Protein AF-A0A0M9XPH6-F1 (afdb_monomer_lite)

Secondary structure (DSSP, 8-state):
---------------------------------SS-SSEEEEE-TTS-EEEEETTTTEEEEE-TTS-EEEEEBTTB--PEEPSS-TTEEEEEE-PPP-STT--PPPEEEEEETTEEEEEEEPP--

Structure (mmCIF, N/CA/C/O backbone):
data_AF-A0A0M9XPH6-F1
#
_entry.id   AF-A0A0M9XPH6-F1
#
loop_
_atom_site.group_PDB
_atom_site.id
_atom_site.type_symbol
_atom_site.label_atom_id
_atom_site.label_alt_id
_atom_site.label_comp_id
_atom_site.label_asym_id
_atom_site.label_entity_id
_atom_site.label_seq_id
_atom_site.pdbx_PDB_ins_code
_atom_site.Cartn_x
_atom_site.Cartn_y
_atom_site.Cartn_z
_atom_site.occupancy
_atom_site.B_iso_or_equiv
_atom_site.auth_seq_id
_atom_site.auth_comp_id
_atom_site.auth_asym_id
_atom_site.auth_atom_id
_atom_site.pdbx_PDB_model_num
ATOM 1 N N . MET A 1 1 ? 62.039 30.596 -40.318 1.00 41.78 1 MET A N 1
ATOM 2 C CA . MET A 1 1 ? 62.049 29.489 -39.334 1.00 41.78 1 MET A CA 1
ATOM 3 C C . MET A 1 1 ? 62.183 30.144 -37.964 1.00 41.78 1 MET A C 1
ATOM 5 O O . MET A 1 1 ? 63.255 30.620 -37.649 1.00 41.78 1 MET A O 1
ATOM 9 N N . GLY A 1 2 ? 61.110 30.521 -37.273 1.00 41.25 2 GLY A N 1
ATOM 10 C CA . GLY A 1 2 ? 60.127 29.637 -36.642 1.00 41.25 2 GLY A CA 1
ATOM 11 C C . GLY A 1 2 ? 60.501 29.504 -35.160 1.00 41.25 2 GLY A C 1
ATOM 12 O O . GLY A 1 2 ? 61.100 28.506 -34.783 1.00 41.25 2 GLY A O 1
ATOM 13 N N . ALA A 1 3 ? 60.273 30.568 -34.379 1.00 40.91 3 ALA A N 1
ATOM 14 C CA . ALA A 1 3 ? 60.712 30.715 -32.991 1.00 40.91 3 ALA A CA 1
ATOM 15 C C . ALA A 1 3 ? 59.945 29.782 -32.040 1.00 40.91 3 ALA A C 1
ATOM 17 O O . ALA A 1 3 ? 58.717 29.705 -32.078 1.00 40.91 3 ALA A O 1
ATOM 18 N N . VAL A 1 4 ? 60.686 29.085 -31.180 1.00 47.25 4 VAL A N 1
ATOM 19 C CA . VAL A 1 4 ? 60.165 28.172 -30.159 1.00 47.25 4 VAL A CA 1
ATOM 20 C C . VAL A 1 4 ? 59.662 28.938 -28.930 1.00 47.25 4 VAL A C 1
ATOM 22 O O . VAL A 1 4 ? 60.432 29.544 -28.195 1.00 47.25 4 VAL A O 1
ATOM 25 N N . GLY A 1 5 ? 58.336 28.894 -28.780 1.00 38.25 5 GLY A N 1
ATOM 26 C CA . GLY A 1 5 ? 57.508 28.929 -27.569 1.00 38.25 5 GLY A CA 1
ATOM 27 C C . GLY A 1 5 ? 58.072 29.514 -26.274 1.00 38.25 5 GLY A C 1
ATOM 28 O O . GLY A 1 5 ? 58.738 28.821 -25.511 1.00 38.25 5 GLY A O 1
ATOM 29 N N . ALA A 1 6 ? 57.625 30.726 -25.945 1.00 46.31 6 ALA A N 1
ATOM 30 C CA . ALA A 1 6 ? 57.479 31.169 -24.565 1.00 46.31 6 ALA A CA 1
ATOM 31 C C . ALA A 1 6 ? 56.049 30.855 -24.097 1.00 46.31 6 ALA A C 1
ATOM 33 O O . ALA A 1 6 ? 55.087 31.379 -24.655 1.00 46.31 6 ALA A O 1
ATOM 34 N N . ALA A 1 7 ? 55.902 30.027 -23.065 1.00 44.44 7 ALA A N 1
ATOM 35 C CA . ALA A 1 7 ? 54.664 29.929 -22.299 1.00 44.44 7 ALA A CA 1
ATOM 36 C C . ALA A 1 7 ? 55.026 29.865 -20.812 1.00 44.44 7 ALA A C 1
ATOM 38 O O . ALA A 1 7 ? 55.364 28.812 -20.277 1.00 44.44 7 ALA A O 1
ATOM 39 N N . LEU A 1 8 ? 55.005 31.033 -20.164 1.00 41.94 8 LEU A N 1
ATOM 40 C CA . LEU A 1 8 ? 55.053 31.152 -18.712 1.00 41.94 8 LEU A CA 1
ATOM 41 C C . LEU A 1 8 ? 53.762 30.556 -18.139 1.00 41.94 8 LEU A C 1
ATOM 43 O O . LEU A 1 8 ? 52.687 31.133 -18.296 1.00 41.94 8 LEU A O 1
ATOM 47 N N . THR A 1 9 ? 53.855 29.413 -17.467 1.00 41.66 9 THR A N 1
ATOM 48 C CA . THR A 1 9 ? 52.730 28.843 -16.723 1.00 41.66 9 THR A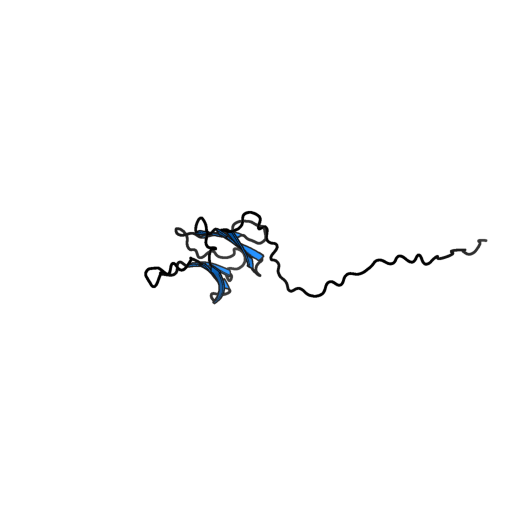 CA 1
ATOM 49 C C . THR A 1 9 ? 52.767 29.382 -15.294 1.00 41.66 9 THR A C 1
ATOM 51 O O . THR A 1 9 ? 53.600 28.963 -14.491 1.00 41.66 9 THR A O 1
ATOM 54 N N . LEU A 1 10 ? 51.884 30.326 -14.968 1.00 47.53 10 LEU A N 1
ATOM 55 C CA . LEU A 1 10 ? 51.620 30.708 -13.581 1.00 47.53 10 LEU A CA 1
ATOM 56 C C . LEU A 1 10 ? 50.782 29.609 -12.904 1.00 47.53 10 LEU A C 1
ATOM 58 O O . LEU A 1 10 ? 49.709 29.290 -13.420 1.00 47.53 10 LEU A O 1
ATOM 62 N N . PRO A 1 11 ? 51.177 29.063 -11.739 1.00 40.84 11 PRO A N 1
ATOM 63 C CA . PRO A 1 11 ? 50.245 28.332 -10.896 1.00 40.84 11 PRO A CA 1
ATOM 64 C C . PRO A 1 11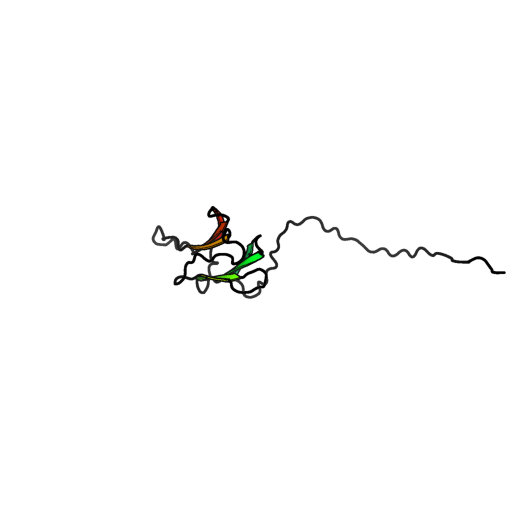 ? 49.415 29.344 -10.097 1.00 40.84 11 PRO A C 1
ATOM 66 O O . PRO A 1 11 ? 49.870 29.912 -9.105 1.00 40.84 11 PRO A O 1
ATOM 69 N N . ALA A 1 12 ? 48.185 29.594 -10.547 1.00 44.28 12 ALA A N 1
ATOM 70 C CA . ALA A 1 12 ? 47.199 30.323 -9.762 1.00 44.28 12 ALA A CA 1
ATOM 71 C C . ALA A 1 12 ? 46.723 29.431 -8.607 1.00 44.28 12 ALA A C 1
ATOM 73 O O . ALA A 1 12 ? 45.994 28.458 -8.802 1.00 44.28 12 ALA A O 1
ATOM 74 N N . ALA A 1 13 ? 47.156 29.774 -7.396 1.00 42.75 13 ALA A N 1
ATOM 75 C CA . ALA A 1 13 ? 46.583 29.269 -6.164 1.00 42.75 13 ALA A CA 1
ATOM 76 C C . ALA A 1 13 ? 45.123 29.736 -6.058 1.00 42.75 13 ALA A C 1
ATOM 78 O O . ALA A 1 13 ? 44.852 30.909 -5.814 1.00 42.75 13 ALA A O 1
ATOM 79 N N . ALA A 1 14 ? 44.184 28.809 -6.222 1.00 43.06 14 ALA A N 1
ATOM 80 C CA . ALA A 1 14 ? 42.803 28.985 -5.800 1.00 43.06 14 ALA A CA 1
ATOM 81 C C . ALA A 1 14 ? 42.511 27.933 -4.730 1.00 43.06 14 ALA A C 1
ATOM 83 O O . ALA A 1 14 ? 42.186 26.782 -5.016 1.00 43.06 14 ALA A O 1
ATOM 84 N N . ALA A 1 15 ? 42.691 28.344 -3.477 1.00 41.88 15 ALA A N 1
ATOM 85 C CA . ALA A 1 15 ? 42.160 27.641 -2.328 1.00 41.88 15 ALA A CA 1
ATOM 86 C C . ALA A 1 15 ? 40.628 27.667 -2.407 1.00 41.88 15 ALA A C 1
ATOM 88 O O . ALA A 1 15 ? 40.013 28.724 -2.281 1.00 41.88 15 ALA A O 1
ATOM 89 N N . ILE A 1 16 ? 40.016 26.503 -2.599 1.00 45.59 16 ILE A N 1
ATOM 90 C CA . ILE A 1 16 ? 38.600 26.288 -2.312 1.00 45.59 16 ILE A CA 1
ATOM 91 C C . ILE A 1 16 ? 38.504 25.274 -1.181 1.00 45.59 16 ILE A C 1
ATOM 93 O O . ILE A 1 16 ? 38.956 24.135 -1.280 1.00 45.59 16 ILE A O 1
ATOM 97 N N . ALA A 1 17 ? 37.976 25.766 -0.067 1.00 36.34 17 ALA A N 1
ATOM 98 C CA . ALA A 1 17 ? 37.729 25.035 1.156 1.00 36.34 17 ALA A CA 1
ATOM 99 C C . ALA A 1 17 ? 36.809 23.826 0.920 1.00 36.34 17 ALA A C 1
ATOM 101 O O . ALA A 1 17 ? 35.828 23.903 0.179 1.00 36.34 17 ALA A O 1
ATOM 102 N N . ALA A 1 18 ? 37.119 22.723 1.600 1.00 40.50 18 ALA A N 1
ATOM 103 C CA . ALA A 1 18 ? 36.232 21.577 1.749 1.00 40.50 18 ALA A CA 1
ATOM 104 C C . ALA A 1 18 ? 34.920 21.981 2.448 1.00 40.50 18 ALA A C 1
ATOM 106 O O . ALA A 1 18 ? 34.891 22.927 3.241 1.00 40.50 18 ALA A O 1
ATOM 107 N N . PRO A 1 19 ? 33.862 21.182 2.267 1.00 39.66 19 PRO A N 1
ATOM 108 C CA . PRO A 1 19 ? 33.515 20.358 3.417 1.00 39.66 19 PRO A CA 1
ATOM 109 C C . PRO A 1 19 ? 33.333 18.879 3.070 1.00 39.66 19 PRO A C 1
ATOM 111 O O . PRO A 1 19 ? 32.792 18.496 2.035 1.00 39.66 19 PRO A O 1
ATOM 114 N N . ALA A 1 20 ? 33.798 18.054 4.003 1.00 42.28 20 ALA A N 1
ATOM 115 C CA . ALA A 1 20 ? 33.586 16.623 4.055 1.00 42.28 20 ALA A CA 1
ATOM 116 C C . ALA A 1 20 ? 32.088 16.280 4.018 1.00 42.28 20 ALA A C 1
ATOM 118 O O . ALA A 1 20 ? 31.336 16.678 4.906 1.00 42.28 20 ALA A O 1
ATOM 119 N N . ALA A 1 21 ? 31.672 15.474 3.043 1.00 40.47 21 ALA A N 1
ATOM 120 C CA . ALA A 1 21 ? 30.434 14.712 3.132 1.00 40.47 21 ALA A CA 1
ATOM 121 C C . ALA A 1 21 ? 30.780 13.316 3.662 1.00 40.47 21 ALA A C 1
ATOM 123 O O . ALA A 1 21 ? 31.004 12.369 2.909 1.00 40.47 21 ALA A O 1
ATOM 124 N N . HIS A 1 22 ? 30.877 13.209 4.986 1.00 33.31 22 HIS A N 1
ATOM 125 C CA . HIS A 1 22 ? 30.721 11.926 5.653 1.00 33.31 22 HIS A CA 1
ATOM 126 C C . HIS A 1 22 ? 29.292 11.415 5.439 1.00 33.31 22 HIS A C 1
ATOM 128 O O . HIS A 1 22 ? 28.345 12.174 5.601 1.00 33.31 22 HIS A O 1
ATOM 134 N N . ALA A 1 23 ? 29.198 10.113 5.162 1.00 40.00 23 ALA A N 1
ATOM 135 C CA . ALA A 1 23 ? 28.158 9.186 5.606 1.00 40.00 23 ALA A CA 1
ATOM 136 C C . ALA A 1 23 ? 26.682 9.544 5.347 1.00 40.00 23 ALA A C 1
ATOM 138 O O . ALA A 1 23 ? 26.121 10.483 5.900 1.00 40.00 23 ALA A O 1
ATOM 139 N N . GLY A 1 24 ? 25.984 8.646 4.657 1.00 36.69 24 GLY A N 1
ATOM 140 C CA . GLY A 1 24 ? 24.535 8.590 4.767 1.00 36.69 24 GLY A CA 1
ATOM 141 C C . GLY A 1 24 ? 23.948 7.547 3.846 1.00 36.69 24 GLY A C 1
ATOM 142 O O . GLY A 1 24 ? 23.931 7.740 2.638 1.00 36.69 24 GLY A O 1
ATOM 143 N N . SER A 1 25 ? 23.488 6.447 4.434 1.00 37.72 25 SER A N 1
ATOM 144 C CA . SER A 1 25 ? 22.61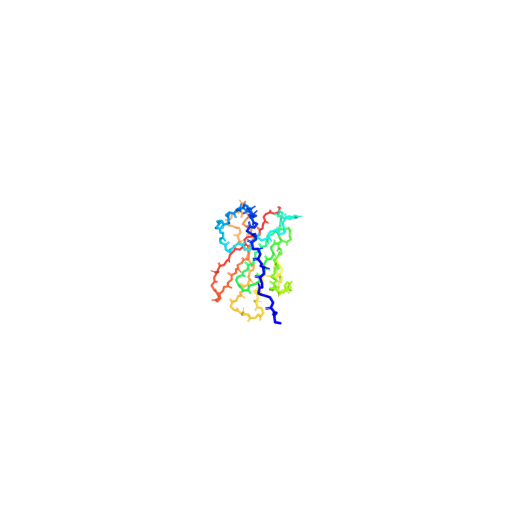3 5.444 3.839 1.00 37.72 25 SER A CA 1
ATOM 145 C C . SER A 1 25 ? 21.657 6.013 2.797 1.00 37.72 25 SER A C 1
ATOM 147 O O . SER A 1 25 ? 21.117 7.104 2.975 1.00 37.72 25 SER A O 1
ATOM 149 N N . SER A 1 26 ? 21.363 5.206 1.780 1.00 41.06 26 SER A N 1
ATOM 150 C CA . SER A 1 26 ? 20.148 5.273 0.973 1.00 41.06 26 SER A CA 1
ATOM 151 C C . SER A 1 26 ? 18.932 5.568 1.858 1.00 41.06 26 SER A C 1
ATOM 153 O O . SER A 1 26 ? 18.308 4.675 2.420 1.00 41.06 26 SER A O 1
ATOM 155 N N . SER A 1 27 ? 18.622 6.846 2.018 1.00 44.19 27 SER A N 1
ATOM 156 C CA . SER A 1 27 ? 17.421 7.344 2.660 1.00 44.19 27 SER A CA 1
ATOM 157 C C . SER A 1 27 ? 16.826 8.325 1.673 1.00 44.19 27 SER A C 1
ATOM 159 O O . SER A 1 27 ? 16.952 9.543 1.788 1.00 44.19 27 SER A O 1
ATOM 161 N N . ALA A 1 28 ? 16.207 7.764 0.634 1.00 41.84 28 ALA A N 1
ATOM 162 C CA . ALA A 1 28 ? 15.260 8.484 -0.198 1.00 41.84 28 ALA A CA 1
ATOM 163 C C . ALA A 1 28 ? 14.002 8.759 0.644 1.00 41.84 28 ALA A C 1
ATOM 165 O O . ALA A 1 28 ? 12.945 8.169 0.455 1.00 41.84 28 ALA A O 1
ATOM 166 N N . ALA A 1 29 ? 14.141 9.646 1.624 1.00 46.81 29 ALA A N 1
ATOM 167 C CA . ALA A 1 29 ? 13.054 10.236 2.381 1.00 46.81 29 ALA A CA 1
ATOM 168 C C . ALA A 1 29 ? 13.039 11.745 2.100 1.00 46.81 29 ALA A C 1
ATOM 170 O O . ALA A 1 29 ? 13.069 12.569 3.015 1.00 46.81 29 ALA A O 1
ATOM 171 N N . SER A 1 30 ? 12.997 12.125 0.816 1.00 41.75 30 SER A N 1
ATOM 172 C CA . SER A 1 30 ? 12.668 13.499 0.423 1.00 41.75 30 SER A CA 1
ATOM 173 C C . SER A 1 30 ? 11.192 13.746 0.710 1.00 41.75 30 SER A C 1
ATOM 175 O O . SER A 1 30 ? 10.284 13.516 -0.087 1.00 41.75 30 SER A O 1
ATOM 177 N N . SER A 1 31 ? 10.996 14.181 1.945 1.00 47.50 31 SER A N 1
ATOM 178 C CA . SER A 1 31 ? 9.756 14.588 2.565 1.00 47.50 31 SER A CA 1
ATOM 179 C C . SER A 1 31 ? 9.225 15.850 1.888 1.00 47.50 31 SER A C 1
ATOM 181 O O . SER A 1 31 ? 9.586 16.963 2.254 1.00 47.50 31 SER A O 1
ATOM 183 N N . ALA A 1 32 ? 8.298 15.696 0.941 1.00 43.66 32 ALA A N 1
ATOM 184 C CA . ALA A 1 32 ? 7.343 16.754 0.614 1.00 43.66 32 ALA A CA 1
ATOM 185 C C . ALA A 1 32 ? 6.324 16.856 1.768 1.00 43.66 32 ALA A C 1
ATOM 187 O O . ALA A 1 32 ? 5.187 16.393 1.657 1.00 43.66 32 ALA A O 1
ATOM 188 N N . ALA A 1 33 ? 6.776 17.367 2.917 1.00 45.81 33 ALA A N 1
ATOM 189 C CA . ALA A 1 33 ? 6.036 17.408 4.175 1.00 45.81 33 ALA A CA 1
ATOM 190 C C . ALA A 1 33 ? 5.747 18.852 4.607 1.00 45.81 33 ALA A C 1
ATOM 192 O O . ALA A 1 33 ? 6.125 19.285 5.690 1.00 45.81 33 ALA A O 1
ATOM 193 N N . HIS A 1 34 ? 5.022 19.596 3.773 1.00 36.81 34 HIS A N 1
ATOM 194 C CA . HIS A 1 34 ? 4.426 20.878 4.165 1.00 36.81 34 HIS A CA 1
ATOM 195 C C . HIS A 1 34 ? 2.895 20.854 4.009 1.00 36.81 34 HIS A C 1
ATOM 197 O O . HIS A 1 34 ? 2.290 21.788 3.505 1.00 36.81 34 HIS A O 1
ATOM 203 N N . THR A 1 35 ? 2.254 19.752 4.431 1.00 44.06 35 THR A N 1
ATOM 204 C CA . THR A 1 35 ? 0.805 19.665 4.772 1.00 44.06 35 THR A CA 1
ATOM 205 C C . THR A 1 35 ? 0.508 18.461 5.707 1.00 44.06 35 THR A C 1
ATOM 207 O O . THR A 1 35 ? -0.618 17.993 5.821 1.00 44.06 35 THR A O 1
ATOM 210 N N . ALA A 1 36 ? 1.534 17.879 6.345 1.00 52.16 36 ALA A N 1
ATOM 211 C CA . ALA A 1 36 ? 1.671 16.420 6.462 1.00 52.16 36 ALA A CA 1
ATOM 212 C C . ALA A 1 36 ? 1.565 15.822 7.885 1.00 52.16 36 ALA A C 1
ATOM 214 O O . ALA A 1 36 ? 2.348 14.941 8.224 1.00 52.16 36 ALA A O 1
ATOM 215 N N . LYS A 1 37 ? 0.620 16.254 8.737 1.00 60.94 37 LYS A N 1
ATOM 216 C CA . LYS A 1 37 ? 0.365 15.511 9.998 1.00 60.94 37 LYS A CA 1
ATOM 217 C C . LYS A 1 37 ? -0.458 14.235 9.780 1.00 60.94 37 LYS A C 1
ATOM 219 O O . LYS A 1 37 ? -0.210 13.239 10.445 1.00 60.94 37 LYS A O 1
ATOM 224 N N . SER A 1 38 ? -1.355 14.232 8.793 1.00 76.00 38 SER A N 1
ATOM 225 C CA . SER A 1 38 ? -2.259 13.103 8.516 1.00 76.00 38 SER A CA 1
ATOM 226 C C . SER A 1 38 ? -1.916 12.337 7.234 1.00 76.00 38 SER A C 1
ATOM 228 O O . SER A 1 38 ? -2.683 11.469 6.841 1.00 76.00 38 SER A O 1
ATOM 230 N N . VAL A 1 39 ? -0.794 12.631 6.562 1.00 85.56 39 VAL A N 1
ATOM 231 C CA . VAL A 1 39 ? -0.385 11.933 5.328 1.00 85.56 39 VAL A CA 1
ATOM 232 C C . VAL A 1 39 ? 1.019 11.368 5.486 1.00 85.56 39 VAL A C 1
ATOM 234 O O . VAL A 1 39 ? 1.967 12.114 5.717 1.00 85.56 39 VAL A O 1
ATOM 237 N N . LYS A 1 40 ? 1.166 10.054 5.314 1.00 86.69 40 LYS A N 1
ATOM 238 C CA . LYS A 1 40 ? 2.444 9.336 5.350 1.00 86.69 40 LYS A CA 1
ATOM 239 C C . LYS A 1 40 ? 2.770 8.802 3.962 1.00 86.69 40 LYS A C 1
ATOM 241 O O . LYS A 1 40 ? 1.901 8.248 3.303 1.00 86.69 40 LYS A O 1
ATOM 246 N N . LYS A 1 41 ? 4.014 8.947 3.511 1.00 90.00 41 LYS A N 1
ATOM 247 C CA . LYS A 1 41 ? 4.479 8.400 2.228 1.00 90.00 41 LYS A CA 1
ATOM 248 C C . LYS A 1 41 ? 5.652 7.458 2.463 1.00 90.00 41 LYS A C 1
ATOM 250 O O . LYS A 1 41 ? 6.478 7.735 3.328 1.00 90.00 41 LYS A O 1
ATOM 255 N N . ALA A 1 42 ? 5.710 6.366 1.714 1.00 88.94 42 ALA A N 1
ATOM 256 C CA . ALA A 1 42 ? 6.808 5.410 1.733 1.00 88.94 42 ALA A CA 1
ATOM 257 C C . ALA A 1 42 ? 7.094 4.936 0.308 1.00 88.94 42 ALA A C 1
ATOM 259 O O . ALA A 1 42 ? 6.164 4.566 -0.405 1.00 88.94 42 ALA A O 1
ATOM 260 N N . THR A 1 43 ? 8.362 4.945 -0.090 1.00 89.75 43 THR A N 1
ATOM 261 C CA . THR A 1 43 ? 8.820 4.411 -1.379 1.00 89.75 43 THR A CA 1
ATOM 262 C C . THR A 1 43 ? 9.512 3.073 -1.142 1.00 89.75 43 THR A C 1
ATOM 264 O O . THR A 1 43 ? 10.273 2.939 -0.184 1.00 89.75 43 THR A O 1
ATOM 267 N N . PHE A 1 44 ? 9.230 2.083 -1.985 1.00 87.19 44 PHE A N 1
ATOM 268 C CA . PHE A 1 44 ? 9.767 0.725 -1.886 1.00 87.19 44 PHE A CA 1
ATOM 269 C C . PHE A 1 44 ? 10.819 0.453 -2.959 1.00 87.19 44 PHE A C 1
ATOM 271 O O . PHE A 1 44 ? 10.981 1.219 -3.908 1.00 87.19 44 PHE A O 1
ATOM 278 N N . GLU A 1 45 ? 11.518 -0.671 -2.823 1.00 85.31 45 GLU A N 1
ATOM 279 C CA . GLU A 1 45 ? 12.604 -1.076 -3.722 1.00 85.31 45 GLU A CA 1
ATOM 280 C C . GLU A 1 45 ? 12.140 -1.338 -5.162 1.00 85.31 45 GLU A C 1
ATOM 282 O O . GLU A 1 45 ? 12.893 -1.090 -6.102 1.00 85.31 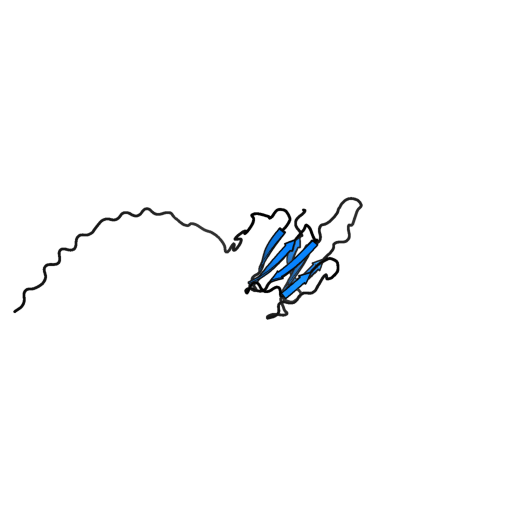45 GLU A O 1
ATOM 287 N N . ASN A 1 46 ? 10.883 -1.750 -5.367 1.00 82.38 46 ASN A N 1
ATOM 288 C CA . ASN A 1 46 ? 10.299 -1.853 -6.710 1.00 82.38 46 ASN A CA 1
ATOM 289 C C . ASN A 1 46 ? 10.085 -0.476 -7.378 1.00 82.38 46 ASN A C 1
ATOM 291 O O . ASN A 1 46 ? 9.893 -0.386 -8.587 1.00 82.38 46 ASN A O 1
ATOM 295 N N . GLY A 1 47 ? 10.211 0.623 -6.629 1.00 85.62 47 GLY A N 1
ATOM 296 C CA . GLY A 1 47 ? 9.969 1.987 -7.093 1.00 85.62 47 GLY A CA 1
ATOM 297 C C . GLY A 1 47 ? 8.546 2.476 -6.840 1.00 85.62 47 GLY A C 1
ATOM 298 O O . GLY A 1 47 ? 8.265 3.645 -7.109 1.00 85.62 47 GLY A O 1
ATOM 299 N N . ASP A 1 48 ? 7.672 1.632 -6.285 1.00 88.81 48 ASP A N 1
ATOM 300 C CA . ASP A 1 48 ? 6.333 2.057 -5.903 1.00 88.81 48 ASP A CA 1
ATOM 301 C C . ASP A 1 48 ? 6.388 3.023 -4.725 1.00 88.81 48 ASP A C 1
ATOM 303 O O . ASP A 1 48 ? 7.193 2.893 -3.803 1.00 88.81 48 ASP A O 1
ATOM 307 N N . THR A 1 49 ? 5.467 3.976 -4.721 1.00 90.50 49 THR A N 1
ATOM 308 C CA . THR A 1 49 ? 5.250 4.904 -3.620 1.00 90.50 49 THR A CA 1
ATOM 309 C C . THR A 1 49 ? 3.856 4.700 -3.046 1.00 90.50 49 THR A C 1
ATOM 311 O O . THR A 1 49 ? 2.851 4.975 -3.702 1.00 90.50 49 THR A O 1
ATOM 314 N N . LEU A 1 50 ? 3.782 4.276 -1.789 1.00 90.62 50 LEU A N 1
ATOM 315 C CA . LEU A 1 50 ? 2.542 4.202 -1.029 1.00 90.62 50 LEU A CA 1
ATOM 316 C C . LEU A 1 50 ? 2.315 5.503 -0.263 1.00 90.62 50 LEU A C 1
ATOM 318 O O . LEU A 1 50 ? 3.166 5.951 0.500 1.00 90.62 50 LEU A O 1
ATOM 322 N N . THR A 1 51 ? 1.143 6.095 -0.447 1.00 91.50 51 THR A N 1
ATOM 323 C CA . THR A 1 51 ? 0.675 7.281 0.275 1.00 91.50 51 THR A CA 1
ATOM 324 C C . THR A 1 51 ? -0.508 6.891 1.148 1.00 91.50 51 THR A C 1
ATOM 326 O O . THR A 1 51 ? -1.539 6.509 0.614 1.00 91.50 51 THR A O 1
ATOM 329 N N . LEU A 1 52 ? -0.371 6.986 2.466 1.00 90.00 52 LEU A N 1
ATOM 330 C CA . LEU A 1 52 ? -1.422 6.736 3.445 1.00 90.00 52 LEU A CA 1
ATOM 331 C C . LEU A 1 52 ? -1.978 8.067 3.942 1.00 90.00 52 LEU A C 1
ATOM 333 O O . LEU A 1 52 ? -1.264 8.836 4.583 1.00 90.00 52 LEU A O 1
ATOM 337 N N . ASP A 1 53 ? -3.251 8.313 3.679 1.00 88.44 53 ASP A N 1
ATOM 338 C CA . ASP A 1 53 ? -4.015 9.434 4.206 1.00 88.44 53 ASP A CA 1
ATOM 339 C C . ASP A 1 53 ? -4.827 8.966 5.422 1.00 88.44 53 ASP A C 1
ATOM 341 O O . ASP A 1 53 ? -5.825 8.257 5.298 1.00 88.44 53 ASP A O 1
ATOM 345 N N . GLY A 1 54 ? -4.369 9.330 6.617 1.00 83.00 54 GLY A N 1
ATOM 346 C CA . GLY A 1 54 ? -5.014 9.019 7.894 1.00 83.00 54 GLY A CA 1
ATOM 347 C C . GLY A 1 54 ? -6.303 9.801 8.146 1.00 83.00 54 GLY A C 1
ATOM 348 O O . GLY A 1 54 ? -7.108 9.379 8.967 1.00 83.00 54 GLY A O 1
ATOM 349 N N . LYS A 1 55 ? -6.551 10.900 7.418 1.00 83.88 55 LYS A N 1
ATOM 350 C CA . LYS A 1 55 ? -7.806 11.663 7.526 1.00 83.88 55 LYS A CA 1
ATOM 351 C C . LYS A 1 55 ? -8.982 10.900 6.913 1.00 83.88 55 LYS A C 1
ATOM 353 O O . LYS A 1 55 ? -10.085 10.915 7.448 1.00 83.88 55 LYS A O 1
ATOM 358 N N . THR A 1 56 ? -8.747 10.243 5.783 1.00 85.06 56 THR A N 1
ATOM 359 C CA . THR A 1 56 ? -9.755 9.491 5.023 1.00 85.06 56 THR A CA 1
ATOM 360 C C . THR A 1 56 ? -9.574 7.977 5.123 1.00 85.06 56 THR A C 1
ATOM 362 O O . THR A 1 56 ? -10.361 7.238 4.535 1.00 85.06 56 THR A O 1
ATOM 365 N N . ASN A 1 57 ? -8.552 7.501 5.845 1.00 85.62 57 ASN A N 1
ATOM 366 C CA . ASN A 1 57 ? -8.133 6.095 5.889 1.00 85.62 57 ASN A CA 1
ATOM 367 C C . ASN A 1 57 ? -7.976 5.490 4.482 1.00 85.62 57 ASN A C 1
ATOM 369 O O . ASN A 1 57 ? -8.423 4.374 4.209 1.00 85.62 57 ASN A O 1
ATOM 373 N N . THR A 1 58 ? -7.365 6.263 3.579 1.00 89.00 58 THR A N 1
ATOM 374 C CA . THR A 1 58 ? -7.144 5.879 2.180 1.00 89.00 58 THR A CA 1
ATOM 375 C C . THR A 1 58 ? -5.658 5.714 1.900 1.00 89.00 58 THR A C 1
ATOM 377 O O . THR A 1 58 ? -4.857 6.599 2.185 1.00 89.00 58 THR A O 1
ATOM 380 N N . ALA A 1 59 ? -5.276 4.582 1.327 1.00 90.75 59 ALA A N 1
ATOM 381 C CA . ALA A 1 59 ? -3.928 4.297 0.875 1.00 90.75 59 ALA A CA 1
ATOM 382 C C . ALA A 1 59 ? -3.865 4.239 -0.654 1.00 90.75 59 ALA A C 1
ATOM 384 O O . ALA A 1 59 ? -4.558 3.452 -1.287 1.00 90.75 59 ALA A O 1
ATOM 385 N N . ASN A 1 60 ? -2.994 5.030 -1.267 1.00 92.38 60 ASN A N 1
ATOM 386 C CA . ASN A 1 60 ? -2.757 5.022 -2.707 1.00 92.38 60 ASN A CA 1
ATOM 387 C C . ASN A 1 60 ? -1.384 4.439 -3.006 1.00 92.38 60 ASN A C 1
ATOM 389 O O . ASN A 1 60 ? -0.385 4.938 -2.493 1.00 92.38 60 ASN A O 1
ATOM 393 N N . VAL A 1 61 ? -1.334 3.439 -3.879 1.00 90.94 61 VAL A N 1
ATOM 394 C CA . VAL A 1 61 ? -0.088 2.928 -4.452 1.00 90.94 61 VAL A CA 1
ATOM 395 C C . VAL A 1 61 ? 0.126 3.625 -5.780 1.00 90.94 61 VAL A C 1
ATOM 397 O O . VAL A 1 61 ? -0.769 3.646 -6.630 1.00 90.94 61 VAL A O 1
ATOM 400 N N . LYS A 1 62 ? 1.301 4.214 -5.949 1.00 90.50 62 LYS A N 1
ATOM 401 C CA . LYS A 1 62 ? 1.753 4.788 -7.207 1.00 90.50 62 LYS A CA 1
ATOM 402 C C . LYS A 1 62 ? 2.955 4.017 -7.710 1.00 90.50 62 LYS A C 1
ATOM 404 O O . LYS A 1 62 ? 3.810 3.683 -6.904 1.00 90.50 62 LYS A O 1
ATOM 409 N N . ASP A 1 63 ? 3.024 3.805 -9.012 1.00 87.38 63 ASP A N 1
ATOM 410 C CA . ASP A 1 63 ? 4.224 3.312 -9.682 1.00 87.38 63 ASP A CA 1
ATOM 411 C C . ASP A 1 63 ? 5.353 4.364 -9.651 1.00 87.38 63 ASP A C 1
ATOM 413 O O . ASP A 1 63 ? 5.115 5.539 -9.344 1.00 87.38 63 ASP A O 1
ATOM 417 N N . ARG A 1 64 ? 6.575 3.965 -10.022 1.00 85.31 64 ARG A N 1
ATOM 418 C CA . ARG A 1 64 ? 7.739 4.847 -10.203 1.00 85.31 64 ARG A CA 1
ATOM 419 C C . ARG A 1 64 ? 7.450 6.054 -11.101 1.00 85.31 64 ARG A C 1
ATOM 421 O O . ARG A 1 64 ? 8.006 7.125 -10.876 1.00 85.31 64 ARG A O 1
ATOM 428 N N . ASN A 1 65 ? 6.553 5.914 -12.077 1.00 85.31 65 ASN A N 1
ATOM 429 C CA . ASN A 1 65 ? 6.130 7.005 -12.959 1.00 85.31 65 ASN A CA 1
ATOM 430 C C . ASN A 1 65 ? 5.109 7.964 -12.311 1.00 85.31 65 ASN A C 1
ATOM 432 O O . ASN A 1 65 ? 4.620 8.888 -12.956 1.00 85.31 65 ASN A O 1
ATOM 436 N N . GLY A 1 66 ? 4.727 7.736 -11.051 1.00 81.94 66 GLY A N 1
ATOM 437 C CA . GLY A 1 66 ? 3.752 8.542 -10.314 1.00 81.94 66 GLY A CA 1
ATOM 438 C C . GLY A 1 66 ? 2.284 8.225 -10.625 1.00 81.94 66 GLY A C 1
ATOM 439 O O . GLY A 1 66 ? 1.392 8.841 -10.031 1.00 81.94 66 GLY A O 1
ATOM 440 N N . SER A 1 67 ? 2.021 7.257 -11.507 1.00 86.62 67 SER A N 1
ATOM 441 C CA . SER A 1 67 ? 0.672 6.791 -11.851 1.00 86.62 67 SER A CA 1
ATOM 442 C C . SER A 1 67 ? 0.077 5.963 -10.717 1.00 86.62 67 SER A C 1
ATOM 444 O O . SER A 1 67 ? 0.750 5.089 -10.182 1.00 86.62 67 SER A O 1
ATOM 446 N N . VAL A 1 68 ? -1.180 6.218 -10.340 1.00 89.38 68 VAL A N 1
ATOM 447 C CA . VAL A 1 68 ? -1.865 5.443 -9.292 1.00 89.38 68 VAL A CA 1
ATOM 448 C C . VAL A 1 68 ? -2.246 4.079 -9.850 1.00 89.38 68 VAL A C 1
ATOM 450 O O . VAL A 1 68 ? -3.105 3.990 -10.721 1.00 89.38 68 VAL A O 1
ATOM 453 N N . ILE A 1 69 ? -1.630 3.030 -9.315 1.00 88.88 69 ILE A N 1
ATOM 454 C CA . ILE A 1 69 ? -1.896 1.640 -9.702 1.00 88.88 69 ILE A CA 1
ATOM 455 C C . ILE A 1 69 ? -2.994 1.003 -8.852 1.00 88.88 69 ILE A C 1
ATOM 457 O O . ILE A 1 69 ? -3.659 0.059 -9.265 1.00 88.88 69 ILE A O 1
ATOM 461 N N . GLY A 1 70 ? -3.232 1.549 -7.660 1.00 88.94 70 GLY A N 1
ATOM 462 C CA . GLY A 1 70 ? -4.349 1.121 -6.839 1.00 88.94 70 GLY A CA 1
ATOM 463 C C . GLY A 1 70 ? -4.632 2.052 -5.678 1.00 88.94 70 GLY A C 1
ATOM 464 O O . GLY A 1 70 ? -3.770 2.786 -5.190 1.00 88.94 70 GLY A O 1
ATOM 465 N N . THR A 1 71 ? -5.877 1.999 -5.227 1.00 91.25 71 THR A N 1
ATOM 466 C CA . THR A 1 71 ? -6.363 2.737 -4.065 1.00 91.25 71 THR A CA 1
ATOM 467 C C . THR A 1 71 ? -7.046 1.756 -3.133 1.00 91.25 71 THR A C 1
ATOM 469 O O . THR A 1 71 ? -7.930 1.008 -3.549 1.00 91.25 71 THR A O 1
ATOM 472 N N . MET A 1 72 ? -6.625 1.779 -1.877 1.00 92.00 72 MET A N 1
ATOM 473 C CA . MET A 1 72 ? -7.165 0.985 -0.797 1.00 92.00 72 MET A CA 1
ATOM 474 C C . MET A 1 72 ? -7.851 1.881 0.227 1.00 92.00 72 MET A C 1
ATOM 476 O O . MET A 1 72 ? -7.333 2.933 0.580 1.00 92.00 72 MET A O 1
ATOM 480 N N . ASN A 1 73 ? -9.020 1.477 0.699 1.00 89.44 73 ASN A N 1
ATOM 481 C CA . ASN A 1 73 ? -9.750 2.138 1.777 1.00 89.44 73 ASN A CA 1
ATOM 482 C C . ASN A 1 73 ? -10.685 1.126 2.457 1.00 89.44 73 ASN A C 1
ATOM 484 O O . ASN A 1 73 ? -10.658 -0.064 2.142 1.00 89.44 73 ASN A O 1
ATOM 488 N N . ILE A 1 74 ? -11.538 1.587 3.373 1.00 84.25 74 ILE A N 1
ATOM 489 C CA . ILE A 1 74 ? -12.495 0.723 4.084 1.00 84.25 74 ILE A CA 1
ATOM 490 C C . ILE A 1 74 ? -13.443 -0.062 3.162 1.00 84.25 74 ILE A C 1
ATOM 492 O O . ILE A 1 74 ? -13.835 -1.174 3.496 1.00 84.25 74 ILE A O 1
ATOM 496 N N . ASN A 1 75 ? -13.760 0.471 1.981 1.00 85.25 75 ASN A N 1
ATOM 497 C CA . ASN A 1 75 ? -14.616 -0.189 0.992 1.00 85.25 75 ASN A CA 1
ATOM 498 C C . ASN A 1 75 ? -13.822 -1.059 0.003 1.00 85.25 75 ASN A C 1
ATOM 500 O O . ASN A 1 75 ? -14.402 -1.874 -0.710 1.00 85.25 75 ASN A O 1
ATOM 504 N N . LYS A 1 76 ? -12.501 -0.868 -0.084 1.00 85.56 76 LYS A N 1
ATOM 505 C CA . LYS A 1 76 ? -11.602 -1.564 -1.011 1.00 85.56 76 LYS A CA 1
ATOM 506 C C . LYS A 1 76 ? -10.290 -1.884 -0.312 1.00 85.56 76 LYS A C 1
ATOM 508 O O . LYS A 1 76 ? -9.329 -1.140 -0.425 1.00 85.56 76 LYS A O 1
ATOM 513 N N . ILE A 1 77 ? -10.222 -2.996 0.405 1.00 85.19 77 ILE A N 1
ATOM 514 C CA . ILE A 1 77 ? -9.040 -3.331 1.217 1.00 85.19 77 ILE A CA 1
ATOM 515 C C . ILE A 1 77 ? -7.849 -3.896 0.416 1.00 85.19 77 ILE A C 1
ATOM 517 O O . ILE A 1 77 ? -6.773 -4.088 0.974 1.00 85.19 77 ILE A O 1
ATOM 521 N N . GLY A 1 78 ? -8.004 -4.146 -0.886 1.00 76.62 78 GLY A N 1
ATOM 522 C CA . GLY A 1 78 ? -7.010 -4.847 -1.712 1.00 76.62 78 GLY A CA 1
ATOM 523 C C . GLY A 1 78 ? -7.259 -6.365 -1.770 1.00 76.62 78 GLY A C 1
ATOM 524 O O . GLY A 1 78 ? -8.310 -6.818 -1.313 1.00 76.62 78 GLY A O 1
ATOM 525 N N . PRO A 1 79 ? -6.330 -7.165 -2.326 1.00 85.88 79 PRO A N 1
ATOM 526 C CA . PRO A 1 79 ? -4.954 -6.808 -2.668 1.00 85.88 79 PRO A CA 1
ATOM 527 C C . PRO A 1 79 ? -4.828 -5.916 -3.908 1.00 85.88 79 PRO A C 1
ATOM 529 O O . PRO A 1 79 ? -5.553 -6.067 -4.886 1.00 85.88 79 PRO A O 1
ATOM 532 N N . VAL A 1 80 ? -3.875 -4.989 -3.863 1.00 86.50 80 VAL A N 1
ATOM 533 C CA . VAL A 1 80 ? -3.358 -4.281 -5.038 1.00 86.50 80 VAL A CA 1
ATOM 534 C C . VAL A 1 80 ? -2.029 -4.924 -5.397 1.00 86.50 80 VAL A C 1
ATOM 536 O O . VAL A 1 80 ? -1.147 -5.028 -4.546 1.00 86.50 80 VAL A O 1
ATOM 539 N N . HIS A 1 81 ? -1.891 -5.354 -6.644 1.00 86.88 81 HIS A N 1
ATOM 540 C CA . HIS A 1 81 ? -0.653 -5.923 -7.161 1.00 86.88 81 HIS A CA 1
ATOM 541 C C . HIS A 1 81 ? 0.137 -4.850 -7.901 1.00 86.88 81 HIS A C 1
ATOM 543 O O . HIS A 1 81 ? -0.452 -3.986 -8.556 1.00 86.88 81 HIS A O 1
ATOM 549 N N . HIS A 1 82 ? 1.463 -4.908 -7.809 1.00 80.25 82 HIS A N 1
ATOM 550 C CA . HIS A 1 82 ? 2.298 -4.117 -8.701 1.00 80.25 82 HIS A CA 1
ATOM 551 C C . HIS A 1 82 ? 2.101 -4.601 -10.149 1.00 80.25 82 HIS A C 1
ATOM 553 O O . HIS A 1 82 ? 2.046 -5.806 -10.399 1.00 80.25 82 HIS A O 1
ATOM 559 N N . HIS A 1 83 ? 1.970 -3.675 -11.105 1.00 75.00 83 HIS A N 1
ATOM 560 C CA . HIS A 1 83 ? 1.646 -4.032 -12.493 1.00 75.00 83 HIS A CA 1
ATOM 561 C C . HIS A 1 83 ? 2.760 -4.816 -13.195 1.00 75.00 83 HIS A C 1
ATOM 563 O O . HIS A 1 83 ? 2.445 -5.656 -14.034 1.00 75.00 83 HIS A O 1
ATOM 569 N N . ALA A 1 84 ? 4.034 -4.548 -12.884 1.00 72.94 84 ALA A N 1
ATOM 570 C CA . ALA A 1 84 ? 5.161 -5.227 -13.528 1.00 72.94 84 ALA A CA 1
ATOM 571 C C . ALA A 1 84 ? 5.579 -6.528 -12.816 1.00 72.94 84 ALA A C 1
ATOM 573 O O . ALA A 1 84 ? 6.099 -7.437 -13.456 1.00 72.94 84 ALA A O 1
ATOM 574 N N . ASP A 1 85 ? 5.294 -6.648 -11.517 1.00 74.12 85 ASP A N 1
ATOM 575 C CA . ASP A 1 85 ? 5.757 -7.733 -10.650 1.00 74.12 85 ASP A CA 1
ATOM 576 C C . ASP A 1 85 ? 4.650 -8.131 -9.673 1.00 74.12 85 ASP A C 1
ATOM 578 O O . ASP A 1 85 ? 4.472 -7.524 -8.615 1.00 74.12 85 ASP A O 1
ATOM 582 N N . ALA A 1 86 ? 3.947 -9.223 -9.976 1.00 77.00 86 ALA A N 1
ATOM 583 C CA . ALA A 1 86 ? 2.907 -9.765 -9.098 1.00 77.00 86 ALA A CA 1
ATOM 584 C C . ALA A 1 86 ? 3.436 -10.197 -7.712 1.00 77.00 86 ALA A C 1
ATOM 586 O O . ALA A 1 86 ? 2.651 -10.387 -6.780 1.00 77.00 86 ALA A O 1
ATOM 587 N N . SER A 1 87 ? 4.760 -10.311 -7.560 1.00 84.50 87 SER A N 1
ATOM 588 C CA . SER A 1 87 ? 5.440 -10.569 -6.291 1.00 84.50 87 SER A CA 1
ATOM 589 C C . SER A 1 87 ? 5.124 -9.506 -5.241 1.00 84.50 87 SER A C 1
ATOM 591 O O . SER A 1 87 ? 5.012 -9.848 -4.065 1.00 84.50 87 SER A O 1
ATOM 593 N N . TRP A 1 88 ? 4.954 -8.241 -5.641 1.00 86.50 88 TRP A N 1
ATOM 594 C CA . TRP A 1 88 ? 4.626 -7.151 -4.724 1.00 86.50 88 TRP A CA 1
ATOM 595 C C . TRP A 1 88 ? 3.117 -6.992 -4.595 1.00 86.50 88 TRP A C 1
ATOM 597 O O . TRP A 1 88 ? 2.400 -6.737 -5.563 1.00 86.50 88 TRP A O 1
ATOM 607 N N . THR A 1 89 ? 2.629 -7.151 -3.369 1.00 91.25 89 THR A N 1
ATOM 608 C CA . THR A 1 89 ? 1.212 -7.034 -3.040 1.00 91.25 89 THR A CA 1
ATOM 609 C C . THR A 1 89 ? 1.016 -6.090 -1.864 1.00 91.25 89 THR A C 1
ATOM 611 O O . T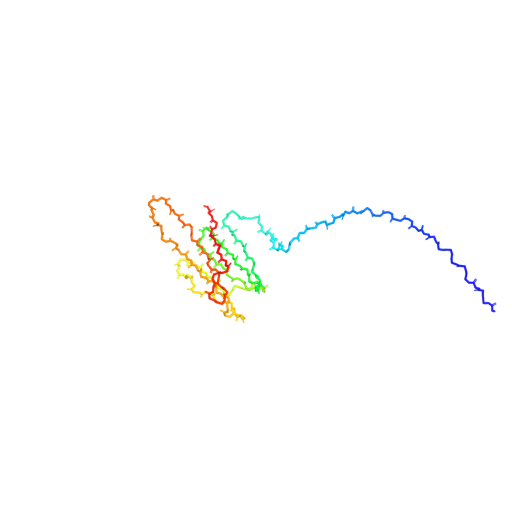HR A 1 89 ? 1.667 -6.216 -0.827 1.00 91.25 89 THR A O 1
ATOM 614 N N . TYR A 1 90 ? 0.060 -5.182 -2.005 1.00 90.19 90 TYR A N 1
ATOM 615 C CA . TYR A 1 90 ? -0.339 -4.225 -0.986 1.00 90.19 90 TYR A CA 1
ATOM 616 C C . TYR A 1 90 ? -1.750 -4.566 -0.520 1.00 90.19 90 TYR A C 1
ATOM 618 O O . TYR A 1 90 ? -2.672 -4.673 -1.327 1.00 90.19 90 TYR A O 1
ATOM 626 N N . GLN A 1 91 ? -1.925 -4.755 0.782 1.00 90.94 91 GLN A N 1
ATOM 627 C CA . GLN A 1 91 ? -3.219 -5.071 1.373 1.00 90.94 91 GLN A CA 1
ATOM 628 C C . GLN A 1 91 ? -3.449 -4.208 2.600 1.00 90.94 91 GLN A C 1
ATOM 630 O O . GLN A 1 91 ? -2.602 -4.121 3.483 1.00 90.94 91 GLN A O 1
ATOM 635 N N . MET A 1 92 ? -4.617 -3.596 2.679 1.00 89.94 92 MET A N 1
ATOM 636 C CA . MET A 1 92 ? -5.032 -2.853 3.849 1.00 89.94 92 MET A CA 1
ATOM 637 C C . MET A 1 92 ? -5.643 -3.796 4.880 1.00 89.94 92 MET A C 1
ATOM 639 O O . MET A 1 92 ? -6.476 -4.641 4.557 1.00 89.94 92 MET A O 1
ATOM 643 N N . VAL A 1 93 ? -5.216 -3.653 6.128 1.00 88.94 93 VAL A N 1
ATOM 644 C CA . VAL A 1 93 ? -5.651 -4.477 7.250 1.00 88.94 93 VAL A CA 1
ATOM 645 C C . VAL A 1 93 ? -6.257 -3.575 8.313 1.00 88.94 93 VAL A C 1
ATOM 647 O O . VAL A 1 93 ? -5.641 -2.601 8.754 1.00 88.94 93 VAL A O 1
ATOM 650 N N . PHE A 1 94 ? -7.467 -3.934 8.731 1.00 83.62 94 PHE A N 1
ATOM 651 C CA . PHE A 1 94 ? -8.148 -3.345 9.873 1.00 83.62 94 PHE A CA 1
ATOM 652 C C . PHE A 1 94 ? -8.022 -4.307 11.050 1.00 83.62 94 PHE A C 1
ATOM 654 O O . PHE A 1 94 ? -8.737 -5.312 11.086 1.00 83.62 94 PHE A O 1
ATOM 661 N N . PRO A 1 95 ? -7.081 -4.067 11.975 1.00 79.00 95 PRO A N 1
ATOM 662 C CA . PRO A 1 95 ? -6.998 -4.869 13.182 1.00 79.00 95 PRO A CA 1
ATOM 663 C C . PRO A 1 95 ? -8.318 -4.766 13.949 1.00 79.00 95 PRO A C 1
ATOM 665 O O . PRO A 1 95 ? -8.889 -3.685 14.102 1.00 79.00 95 PRO A O 1
ATOM 668 N N . LYS A 1 96 ? -8.816 -5.911 14.414 1.00 73.62 96 LYS A N 1
ATOM 669 C CA . LYS A 1 96 ? -9.951 -5.947 15.332 1.00 73.62 96 LYS A CA 1
ATOM 670 C C . LYS A 1 96 ? -9.468 -5.366 16.660 1.00 73.62 96 LYS A C 1
ATOM 672 O O . LYS A 1 96 ? -8.477 -5.855 17.190 1.00 73.62 96 LYS A O 1
ATOM 677 N N . ALA A 1 97 ? -10.131 -4.333 17.175 1.00 69.19 97 ALA A N 1
ATOM 678 C CA . ALA A 1 97 ? -9.831 -3.830 18.512 1.00 69.19 97 ALA A CA 1
ATOM 679 C C . ALA A 1 97 ? -10.101 -4.954 19.527 1.00 69.19 97 ALA A C 1
ATOM 681 O O . ALA A 1 97 ? -11.210 -5.489 19.577 1.00 69.19 97 ALA A O 1
ATOM 682 N N . GLU A 1 98 ? -9.078 -5.352 20.283 1.00 59.03 98 GLU A N 1
ATOM 683 C CA . GLU A 1 98 ? -9.170 -6.444 21.266 1.00 59.03 98 GLU A CA 1
ATOM 684 C C . GLU A 1 98 ? -9.661 -5.965 22.645 1.00 59.03 98 GLU A C 1
ATOM 686 O O . GLU A 1 98 ? -9.849 -6.774 23.548 1.00 59.03 98 GLU A O 1
ATOM 691 N N . GLY A 1 99 ? -9.947 -4.669 22.804 1.00 57.25 99 GLY A N 1
ATOM 692 C CA . GLY A 1 99 ? -10.490 -4.107 24.037 1.00 57.25 99 GLY A CA 1
ATOM 693 C C . GLY A 1 99 ? -11.136 -2.739 23.838 1.00 57.25 99 GLY A C 1
ATOM 694 O O . GLY A 1 99 ? -10.823 -2.005 22.897 1.00 57.25 99 GLY A O 1
ATOM 695 N N . GLU A 1 100 ? -12.056 -2.402 24.738 1.00 44.25 100 GLU A N 1
ATOM 696 C CA . GLU A 1 100 ? -12.714 -1.099 24.800 1.00 44.25 100 GLU A CA 1
ATOM 697 C C . GLU A 1 100 ? -11.679 -0.019 25.154 1.00 44.25 100 GLU A C 1
ATOM 699 O O . GLU A 1 100 ? -11.203 0.062 26.282 1.00 44.25 100 GLU A O 1
ATOM 704 N N . GLY A 1 101 ? -11.272 0.768 24.154 1.00 57.84 101 GLY A N 1
ATOM 705 C CA . GLY A 1 101 ? -10.327 1.881 24.308 1.00 57.84 101 GLY A CA 1
ATOM 706 C C . GLY A 1 101 ? -9.031 1.762 23.500 1.00 57.84 101 GLY A C 1
ATOM 707 O O . GLY A 1 101 ? -8.396 2.786 23.254 1.00 57.84 101 GLY A O 1
ATOM 708 N N . ASP A 1 102 ? -8.670 0.573 23.003 1.00 60.22 102 ASP A N 1
ATOM 709 C CA . ASP A 1 102 ? -7.471 0.392 22.170 1.00 60.22 102 ASP A CA 1
ATOM 710 C C . ASP A 1 102 ? -7.844 0.414 20.680 1.00 60.22 102 ASP A C 1
ATOM 712 O O . ASP A 1 102 ? -7.996 -0.605 20.002 1.00 60.22 102 ASP A O 1
ATOM 716 N N . GLN A 1 103 ? -8.084 1.620 20.156 1.00 61.94 103 GLN A N 1
ATOM 717 C CA . GLN A 1 103 ? -8.242 1.811 18.715 1.00 61.94 103 GLN A CA 1
ATOM 718 C C . GLN A 1 103 ? -6.888 1.622 18.029 1.00 61.94 103 GLN A C 1
ATOM 720 O O . GLN A 1 103 ? -6.118 2.575 17.858 1.00 61.94 103 GLN A O 1
ATOM 725 N N . VAL A 1 104 ? -6.601 0.390 17.612 1.00 74.44 104 VAL A N 1
ATOM 726 C CA . VAL A 1 104 ? -5.438 0.089 16.778 1.00 74.44 104 VAL A CA 1
ATOM 727 C C . VAL A 1 104 ? -5.663 0.716 15.394 1.00 74.44 104 VAL A C 1
ATOM 729 O O . VAL A 1 104 ? -6.668 0.415 14.743 1.00 74.44 104 VAL A O 1
ATOM 732 N N . PRO A 1 105 ? -4.773 1.610 14.921 1.00 76.81 105 PRO A N 1
ATOM 733 C CA . PRO A 1 105 ? -4.952 2.232 13.620 1.00 76.81 105 PRO A CA 1
ATOM 734 C C . PRO A 1 105 ? -4.863 1.173 12.513 1.00 76.81 105 PRO A C 1
ATOM 736 O O . PRO A 1 105 ? -4.085 0.216 12.633 1.00 76.81 105 PRO A O 1
ATOM 739 N N . PRO A 1 106 ? -5.612 1.343 11.409 1.00 85.25 106 PRO A N 1
ATOM 740 C CA . PRO A 1 106 ? -5.424 0.501 10.241 1.00 85.25 106 PRO A CA 1
ATOM 741 C C . PRO A 1 106 ? -3.977 0.592 9.756 1.00 85.25 106 PRO A C 1
ATOM 743 O O . PRO A 1 106 ? -3.252 1.558 10.024 1.00 85.25 106 PRO A O 1
ATOM 746 N N . TYR A 1 107 ? -3.547 -0.417 9.009 1.00 88.62 107 TYR A N 1
ATOM 747 C CA . TYR A 1 107 ? -2.226 -0.428 8.398 1.00 88.62 107 TYR A CA 1
ATOM 748 C C . TYR A 1 107 ? -2.254 -1.092 7.029 1.00 88.62 107 TYR A C 1
ATOM 750 O O . TYR A 1 107 ? -3.107 -1.923 6.733 1.00 88.62 107 TYR A O 1
ATOM 758 N N . VAL A 1 108 ? -1.302 -0.725 6.181 1.00 90.75 108 VAL A N 1
ATOM 759 C CA . VAL A 1 108 ? -1.063 -1.392 4.906 1.00 90.75 108 VAL A CA 1
ATOM 760 C C . VAL A 1 108 ? 0.061 -2.396 5.089 1.00 90.75 108 VAL A C 1
ATOM 762 O O . VAL A 1 108 ? 1.188 -2.048 5.448 1.00 90.75 108 VAL A O 1
ATOM 765 N N . LEU A 1 109 ? -0.270 -3.652 4.843 1.00 92.19 109 LEU A N 1
ATOM 766 C CA . LEU A 1 109 ? 0.651 -4.761 4.762 1.00 92.19 109 LEU A CA 1
ATOM 767 C C . LEU A 1 109 ? 1.236 -4.819 3.353 1.00 92.19 109 LEU A C 1
ATOM 769 O O . LEU A 1 109 ? 0.506 -4.920 2.368 1.00 92.19 109 LEU A O 1
ATOM 773 N N . VAL A 1 110 ? 2.559 -4.785 3.274 1.00 90.56 110 VAL A N 1
ATOM 774 C CA . VAL A 1 110 ? 3.295 -4.940 2.022 1.00 90.56 110 VAL A CA 1
ATOM 775 C C . VAL A 1 110 ? 3.928 -6.313 2.032 1.00 90.56 110 VAL A C 1
ATOM 777 O O . VAL A 1 110 ? 4.685 -6.657 2.950 1.00 90.56 110 VAL A O 1
ATOM 780 N N . LYS A 1 111 ? 3.581 -7.107 1.026 1.00 91.31 111 LYS A N 1
ATOM 781 C CA . LYS A 1 111 ? 4.120 -8.439 0.818 1.00 91.31 111 LYS A CA 1
ATOM 782 C C . LYS A 1 111 ? 4.978 -8.466 -0.432 1.00 91.31 111 LYS A C 1
ATOM 784 O O . LYS A 1 111 ? 4.593 -7.892 -1.444 1.00 91.31 111 LYS A O 1
ATOM 789 N N . GLN A 1 112 ? 6.088 -9.178 -0.346 1.00 91.06 112 GLN A N 1
ATOM 790 C CA . GLN A 1 112 ? 6.916 -9.556 -1.478 1.00 91.06 112 GLN A CA 1
ATOM 791 C C . GLN A 1 112 ? 6.956 -11.082 -1.513 1.00 91.06 112 GLN A C 1
ATOM 793 O O . GLN A 1 112 ? 7.237 -11.706 -0.488 1.00 91.06 112 GLN A O 1
ATOM 798 N N . ASP A 1 113 ? 6.617 -11.685 -2.651 1.00 87.69 113 ASP A N 1
ATOM 799 C CA . ASP A 1 113 ? 6.558 -13.146 -2.815 1.00 87.69 113 ASP A CA 1
ATOM 800 C C . ASP A 1 113 ? 5.617 -13.811 -1.781 1.00 87.69 113 ASP A C 1
ATOM 802 O O . ASP A 1 113 ? 5.904 -14.835 -1.167 1.00 87.69 113 ASP A O 1
ATOM 806 N N . GLY A 1 114 ? 4.503 -13.139 -1.469 1.00 84.00 114 GLY A N 1
ATOM 807 C CA . GLY A 1 114 ? 3.542 -13.585 -0.453 1.00 84.00 114 GLY A CA 1
ATOM 808 C C . GLY A 1 114 ? 3.995 -13.422 1.009 1.00 84.00 114 GLY A C 1
ATOM 809 O O . GLY A 1 114 ? 3.176 -13.592 1.917 1.00 84.00 114 GLY A O 1
ATOM 810 N N . LYS A 1 115 ? 5.246 -13.023 1.270 1.00 87.75 115 LYS A N 1
ATOM 811 C CA . LYS A 1 115 ? 5.787 -12.794 2.621 1.00 87.75 115 LYS A CA 1
ATOM 812 C C . LYS A 1 115 ? 5.686 -11.332 3.019 1.00 87.75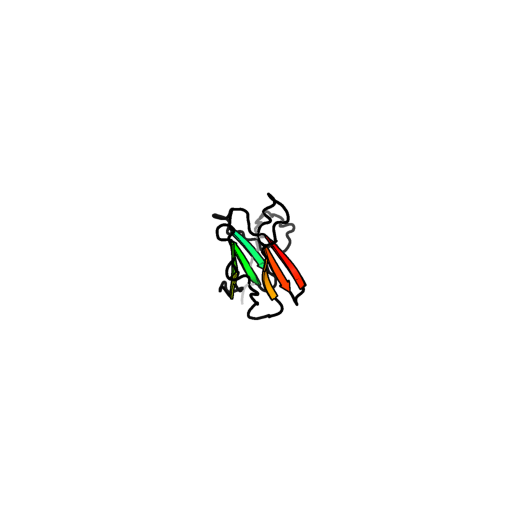 115 LYS A C 1
ATOM 814 O O . LYS A 1 115 ? 5.975 -10.447 2.225 1.00 87.75 115 LYS A O 1
ATOM 819 N N . LYS A 1 116 ? 5.313 -11.062 4.274 1.00 90.12 116 LYS A N 1
ATOM 820 C CA . LYS A 1 116 ? 5.314 -9.703 4.838 1.00 90.12 116 LYS A CA 1
ATOM 821 C C . LYS A 1 116 ? 6.742 -9.152 4.846 1.00 90.12 116 LYS A C 1
ATOM 823 O O . LYS A 1 116 ? 7.576 -9.660 5.586 1.00 90.12 116 LYS A O 1
ATOM 828 N N . VAL A 1 117 ? 6.972 -8.079 4.095 1.00 89.19 117 VAL A N 1
ATOM 829 C CA . VAL A 1 117 ? 8.239 -7.328 4.102 1.00 89.19 117 VAL A CA 1
ATOM 830 C C . VAL A 1 117 ? 8.098 -5.979 4.793 1.00 89.19 117 VAL A C 1
ATOM 832 O O . VAL A 1 117 ? 9.033 -5.507 5.434 1.00 89.19 117 VAL A O 1
ATOM 835 N N . HIS A 1 118 ? 6.912 -5.365 4.732 1.00 87.38 118 HIS A N 1
ATOM 836 C CA . HIS A 1 118 ? 6.681 -4.073 5.364 1.00 87.38 118 HIS A CA 1
ATOM 837 C C . HIS A 1 118 ? 5.264 -3.933 5.926 1.00 87.38 118 HIS A C 1
ATOM 839 O O . HIS A 1 118 ? 4.331 -4.632 5.530 1.00 87.38 118 HIS A O 1
ATOM 845 N N . SER A 1 119 ? 5.109 -3.028 6.889 1.00 89.06 119 SER A N 1
ATOM 846 C CA . SER A 1 119 ? 3.834 -2.720 7.535 1.00 89.06 119 SER A CA 1
ATOM 847 C C . SER A 1 119 ? 3.781 -1.237 7.848 1.00 89.06 119 SER A C 1
ATOM 849 O O . SER A 1 119 ? 4.546 -0.752 8.679 1.00 89.06 119 SER A O 1
ATOM 851 N N . LEU A 1 120 ? 2.875 -0.515 7.201 1.00 89.38 120 LEU A N 1
ATOM 852 C CA . LEU A 1 120 ? 2.735 0.927 7.370 1.00 89.38 120 LEU A CA 1
ATOM 853 C C . LEU A 1 120 ? 1.407 1.233 8.037 1.00 89.38 120 LEU A C 1
ATOM 855 O O . LEU A 1 120 ? 0.362 1.150 7.404 1.00 89.38 120 LEU A O 1
ATOM 859 N N . ALA A 1 121 ? 1.455 1.601 9.314 1.00 87.88 121 ALA A N 1
ATOM 860 C CA . ALA A 1 121 ? 0.289 2.134 10.002 1.00 87.88 121 ALA A CA 1
ATOM 861 C C . ALA A 1 121 ? -0.104 3.497 9.426 1.00 87.88 121 ALA A C 1
ATOM 863 O O . ALA A 1 121 ? 0.765 4.315 9.088 1.00 87.88 121 ALA A O 1
ATOM 864 N N . PHE A 1 122 ? -1.412 3.728 9.338 1.00 86.00 122 PHE A N 1
ATOM 865 C CA . PHE A 1 122 ? -1.948 5.037 9.007 1.00 86.00 122 PHE A CA 1
ATOM 866 C C . PHE A 1 122 ? -1.554 6.048 10.095 1.00 86.00 122 PHE A C 1
ATOM 868 O O . PHE A 1 122 ? -1.572 5.716 11.285 1.00 86.00 122 PHE A O 1
ATOM 875 N N . PRO A 1 123 ? -1.153 7.273 9.714 1.00 82.81 123 PRO A N 1
ATOM 876 C CA . PRO A 1 123 ? -0.874 8.321 10.686 1.00 82.81 123 PRO A CA 1
ATOM 877 C C . PRO A 1 123 ? -2.154 8.682 11.448 1.00 82.81 123 PRO A C 1
ATOM 879 O O . PRO A 1 123 ? -3.235 8.733 10.862 1.00 82.81 123 PRO A O 1
ATOM 882 N N . ARG A 1 124 ? -2.028 8.953 12.751 1.00 70.56 124 ARG A N 1
ATOM 883 C CA . ARG A 1 124 ? -3.133 9.491 13.553 1.00 70.56 124 ARG A CA 1
ATOM 884 C C . ARG A 1 124 ? -3.331 10.958 13.172 1.00 70.56 124 ARG A C 1
ATOM 886 O O . ARG A 1 124 ? -2.403 11.753 13.320 1.00 70.56 124 ARG A O 1
ATOM 893 N N . GLY A 1 125 ? -4.492 11.256 12.591 1.00 56.53 125 GLY A N 1
ATOM 894 C CA . GLY A 1 125 ? -4.924 12.608 12.234 1.00 56.53 125 GLY A CA 1
ATOM 895 C C . GLY A 1 125 ? -5.630 13.309 13.377 1.00 56.53 125 GLY A C 1
ATOM 896 O O . GLY A 1 125 ? -6.165 12.598 14.255 1.00 56.53 125 GLY A O 1
#

Radius of gyration: 25.57 Å; chains: 1; bounding box: 77×45×64 Å

Sequence (125 aa):
MGAVGAALTLPAAAAIAAPAAHAGSSSAASSAAHTAKSVKKATFENGDTLTLDGKTNTANVKDRNGSVIGTMNINKIGPVHHHADASWTYQMVFPKAEGEGDQVPPYVLVKQDGKKVHSLAFPRG

pLDDT: mean 71.45, std 20.41, range [33.31, 92.38]

Foldseek 3Di:
DDDDDDDDDDDDDDDDDDDDDDDDPPDPCPDPPPVDQQWDWDADPQLWIWIQGNVQRKIFIAHNVRHTQDIDHPVRQDQGADPVANQWTKGKDLDDPPDDPPRQAIWIFIGGNNHGPDIGGGRHD